Protein AF-A0A3E2B1Q3-F1 (afdb_monomer_lite)

Radius of gyration: 19.27 Å; chains: 1; bounding box: 70×24×43 Å

Structure (mmCIF, N/CA/C/O backbo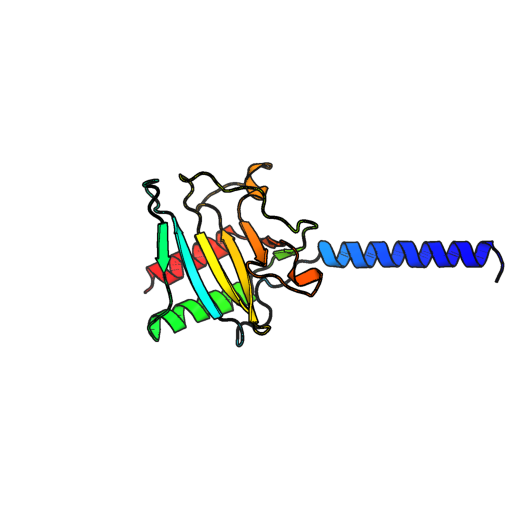ne):
data_AF-A0A3E2B1Q3-F1
#
_entry.id   AF-A0A3E2B1Q3-F1
#
loop_
_atom_site.group_PDB
_atom_site.id
_atom_site.type_symbol
_atom_site.label_atom_id
_atom_site.label_alt_id
_atom_site.label_comp_id
_atom_site.label_asym_id
_atom_site.label_entity_id
_atom_site.label_seq_id
_atom_site.pdbx_PDB_ins_code
_atom_site.Cartn_x
_atom_site.Cartn_y
_atom_site.Cartn_z
_atom_site.occupancy
_atom_site.B_iso_or_equiv
_atom_site.auth_seq_id
_atom_site.auth_comp_id
_atom_site.auth_asym_id
_atom_site.auth_atom_id
_atom_site.pdbx_PDB_model_num
ATOM 1 N N . MET A 1 1 ? 47.823 -3.257 -14.937 1.00 60.91 1 MET A N 1
ATOM 2 C CA . MET A 1 1 ? 46.513 -3.306 -15.621 1.00 60.91 1 MET A CA 1
ATOM 3 C C . MET A 1 1 ? 46.655 -2.684 -16.992 1.00 60.91 1 MET A C 1
ATOM 5 O O . MET A 1 1 ? 47.113 -1.550 -17.088 1.00 60.91 1 MET A O 1
ATOM 9 N N . THR A 1 2 ? 46.329 -3.426 -18.044 1.00 85.88 2 THR A N 1
ATOM 10 C CA . THR A 1 2 ? 46.270 -2.885 -19.406 1.00 85.88 2 THR A CA 1
ATOM 11 C C . THR A 1 2 ? 44.937 -2.164 -19.631 1.00 85.88 2 THR A C 1
ATOM 13 O O . THR A 1 2 ? 43.969 -2.399 -18.911 1.00 85.88 2 THR A O 1
ATOM 16 N N . LYS A 1 3 ? 44.847 -1.306 -20.658 1.00 80.00 3 LYS A N 1
ATOM 17 C CA . LYS A 1 3 ? 43.583 -0.634 -21.028 1.00 80.00 3 LYS A CA 1
ATOM 18 C C . LYS A 1 3 ? 42.439 -1.631 -21.283 1.00 80.00 3 LYS A C 1
ATOM 20 O O . LYS A 1 3 ? 41.288 -1.316 -21.000 1.00 80.00 3 LYS A O 1
ATOM 25 N N . LYS A 1 4 ? 42.764 -2.832 -21.776 1.00 84.06 4 LYS A N 1
ATOM 26 C CA . LYS A 1 4 ? 41.816 -3.931 -21.998 1.00 84.06 4 LYS A CA 1
ATOM 27 C C . LYS A 1 4 ? 41.297 -4.508 -20.677 1.00 84.06 4 LYS A C 1
ATOM 29 O O . LYS A 1 4 ? 40.102 -4.742 -20.563 1.00 84.06 4 LYS A O 1
ATOM 34 N N . ASP A 1 5 ? 42.162 -4.667 -19.675 1.00 85.44 5 ASP A N 1
ATOM 35 C CA . ASP A 1 5 ? 41.768 -5.173 -18.350 1.00 85.44 5 ASP A CA 1
ATOM 36 C C . ASP A 1 5 ? 40.860 -4.176 -17.621 1.00 85.44 5 ASP A C 1
ATOM 38 O O . ASP A 1 5 ? 39.851 -4.566 -17.038 1.00 85.44 5 ASP A O 1
ATOM 42 N N . THR A 1 6 ? 41.172 -2.878 -17.710 1.00 87.75 6 THR A N 1
ATOM 43 C CA . THR A 1 6 ? 40.337 -1.813 -17.136 1.00 87.75 6 THR A CA 1
ATOM 44 C C . THR A 1 6 ? 38.964 -1.744 -17.806 1.00 87.75 6 THR A C 1
ATOM 46 O O . THR A 1 6 ? 37.957 -1.602 -17.117 1.00 87.75 6 THR A O 1
ATOM 49 N N . LEU A 1 7 ? 38.906 -1.877 -19.137 1.00 91.94 7 LEU A N 1
ATOM 50 C CA . LEU A 1 7 ? 37.644 -1.889 -19.879 1.00 91.94 7 LEU A CA 1
ATOM 51 C C . LEU A 1 7 ? 36.790 -3.113 -19.518 1.00 91.94 7 LEU A C 1
ATOM 53 O O . LEU A 1 7 ? 35.603 -2.964 -19.246 1.00 91.94 7 LEU A O 1
ATOM 57 N N . SER A 1 8 ? 37.391 -4.304 -19.462 1.00 91.31 8 SER A N 1
ATOM 58 C CA . SER A 1 8 ? 36.695 -5.532 -19.060 1.00 91.31 8 SER A CA 1
ATOM 59 C C . SER A 1 8 ? 36.139 -5.435 -17.639 1.00 91.31 8 SER A C 1
ATOM 61 O O . SER A 1 8 ? 34.985 -5.792 -17.412 1.00 91.31 8 SER A O 1
ATOM 63 N N . LEU A 1 9 ? 36.919 -4.904 -16.689 1.00 93.81 9 LEU A N 1
ATOM 64 C CA . LEU A 1 9 ? 36.457 -4.695 -15.316 1.00 93.81 9 LEU A CA 1
ATOM 65 C C . LEU A 1 9 ? 35.272 -3.720 -15.264 1.00 93.81 9 LEU A C 1
ATOM 67 O O . LEU A 1 9 ? 34.284 -3.991 -14.588 1.00 93.81 9 LEU A O 1
ATOM 71 N N . LEU A 1 10 ? 35.344 -2.613 -16.010 1.00 94.88 10 LEU A N 1
ATOM 72 C CA . LEU A 1 10 ? 34.270 -1.621 -16.069 1.00 94.88 10 LEU A CA 1
ATOM 73 C C . LEU A 1 10 ? 32.978 -2.205 -16.659 1.00 94.88 10 LEU A C 1
ATOM 75 O O . LEU A 1 10 ? 31.895 -1.931 -16.146 1.00 94.88 10 LEU A O 1
ATOM 79 N N . ILE A 1 11 ? 33.085 -3.055 -17.684 1.00 95.44 11 ILE A N 1
ATOM 80 C CA . ILE A 1 11 ? 31.935 -3.762 -18.264 1.00 95.44 11 ILE A CA 1
ATOM 81 C C . ILE A 1 11 ? 31.308 -4.710 -17.238 1.00 95.44 11 ILE A C 1
ATOM 83 O O . ILE A 1 11 ? 30.092 -4.685 -17.060 1.00 95.44 11 ILE A O 1
ATOM 87 N N . ILE A 1 12 ? 32.114 -5.511 -16.534 1.00 96.19 12 ILE A N 1
ATOM 88 C CA . ILE A 1 12 ? 31.614 -6.447 -15.514 1.00 96.19 12 ILE A CA 1
ATOM 89 C C . ILE A 1 12 ? 30.893 -5.690 -14.396 1.00 96.19 12 ILE A C 1
ATOM 91 O O . ILE A 1 12 ? 29.786 -6.069 -14.015 1.00 96.19 12 ILE A O 1
ATOM 95 N N . LEU A 1 13 ? 31.481 -4.600 -13.897 1.00 96.25 13 LEU A N 1
ATOM 96 C CA . LEU A 1 13 ? 30.858 -3.766 -12.869 1.00 96.25 13 LEU A CA 1
ATOM 97 C C . LEU A 1 13 ? 29.533 -3.166 -13.353 1.00 96.25 13 LEU A C 1
ATOM 99 O O . LEU A 1 13 ? 28.542 -3.206 -12.625 1.00 96.25 13 LEU A O 1
ATOM 103 N N . CYS A 1 14 ? 29.492 -2.668 -14.591 1.00 95.75 14 CYS A N 1
ATOM 104 C CA . CYS A 1 14 ? 28.280 -2.112 -15.186 1.00 95.75 14 CYS A CA 1
ATOM 105 C C . CYS A 1 14 ? 27.169 -3.168 -15.304 1.00 95.75 14 CYS A C 1
ATOM 107 O O . CYS A 1 14 ? 26.053 -2.942 -14.840 1.00 95.75 14 CYS A O 1
ATOM 109 N N . LEU A 1 15 ? 27.484 -4.351 -15.840 1.00 96.50 15 LEU A N 1
ATOM 110 C CA . LEU A 1 15 ? 26.529 -5.456 -15.968 1.00 96.50 15 LEU A CA 1
ATOM 111 C C . LEU A 1 15 ? 26.032 -5.948 -14.607 1.00 96.50 15 LEU A C 1
ATOM 113 O O . LEU A 1 15 ? 24.844 -6.211 -14.444 1.00 96.50 15 LEU A O 1
ATOM 117 N N . THR A 1 16 ? 26.920 -6.029 -13.616 1.00 95.88 16 THR A N 1
ATOM 118 C CA . THR A 1 16 ? 26.555 -6.446 -12.256 1.00 95.88 16 THR A CA 1
ATOM 119 C C . THR A 1 16 ? 25.615 -5.429 -11.610 1.00 95.88 16 THR A C 1
ATOM 121 O O . THR A 1 16 ? 24.593 -5.809 -11.047 1.00 95.88 16 THR A O 1
ATOM 124 N N . SER A 1 17 ? 25.908 -4.133 -11.748 1.00 93.38 17 SER A N 1
ATOM 125 C CA . SER A 1 17 ? 25.037 -3.052 -11.272 1.00 93.38 17 SER A CA 1
ATOM 126 C C . SER A 1 17 ? 23.660 -3.085 -11.943 1.00 93.38 17 SER A C 1
ATOM 128 O O . SER A 1 17 ? 22.637 -2.954 -11.270 1.00 93.38 17 SER A O 1
ATOM 130 N N . LEU A 1 18 ? 23.619 -3.326 -13.258 1.00 94.75 18 LEU A N 1
ATOM 131 C CA . LEU A 1 18 ? 22.376 -3.450 -14.016 1.00 94.75 18 LEU A CA 1
ATOM 132 C C . LEU A 1 18 ? 21.542 -4.644 -13.533 1.00 94.75 18 LEU A C 1
ATOM 134 O O . LEU A 1 18 ? 20.344 -4.500 -13.314 1.00 94.75 18 LEU A O 1
ATOM 138 N N . LEU A 1 19 ? 22.173 -5.805 -13.330 1.00 95.31 19 LEU A N 1
ATOM 139 C CA . LEU A 1 19 ? 21.505 -7.014 -12.843 1.00 95.31 19 LEU A CA 1
ATOM 140 C C . LEU A 1 19 ? 20.954 -6.836 -11.428 1.00 95.31 19 LEU A C 1
ATOM 142 O O . LEU A 1 19 ? 19.810 -7.203 -11.176 1.00 95.31 19 LEU A O 1
ATOM 146 N N . LEU A 1 20 ? 21.735 -6.246 -10.521 1.00 93.25 20 LEU A N 1
ATOM 147 C CA . LEU A 1 20 ? 21.286 -5.964 -9.156 1.00 93.25 20 LEU A CA 1
ATOM 148 C C . LEU A 1 20 ? 20.132 -4.962 -9.144 1.00 93.25 20 LEU A C 1
ATOM 150 O O . LEU A 1 20 ? 19.159 -5.157 -8.422 1.00 93.25 20 LEU A O 1
ATOM 154 N N . SER A 1 21 ? 20.210 -3.931 -9.986 1.00 89.69 21 SER A N 1
ATOM 155 C CA . SER A 1 21 ? 19.134 -2.954 -10.149 1.00 89.69 21 SER A CA 1
ATOM 156 C C . SER A 1 21 ? 17.872 -3.624 -10.701 1.00 89.69 21 SER A C 1
ATOM 158 O O . SER A 1 21 ? 16.799 -3.469 -10.133 1.00 89.69 21 SER A O 1
ATOM 160 N N . ALA A 1 22 ? 17.982 -4.440 -11.753 1.00 90.25 22 ALA A N 1
ATOM 161 C CA . ALA A 1 22 ? 16.849 -5.184 -12.301 1.00 90.25 22 ALA A CA 1
ATOM 162 C C . ALA A 1 22 ? 16.224 -6.121 -11.256 1.00 90.25 22 ALA A C 1
ATOM 164 O O . ALA A 1 22 ? 15.010 -6.106 -11.075 1.00 90.25 22 ALA A O 1
ATOM 165 N N . ALA A 1 23 ? 17.039 -6.883 -10.521 1.00 91.19 23 ALA A N 1
ATOM 166 C CA . ALA A 1 23 ? 16.560 -7.747 -9.446 1.00 91.19 23 ALA A CA 1
ATOM 167 C C . ALA A 1 23 ? 15.820 -6.948 -8.364 1.00 91.19 23 ALA A C 1
ATOM 169 O O . ALA A 1 23 ? 14.765 -7.379 -7.906 1.00 91.19 23 ALA A O 1
ATOM 170 N N . TYR A 1 24 ? 16.329 -5.770 -8.002 1.00 88.56 24 TYR A N 1
ATOM 171 C CA . TYR A 1 24 ? 15.712 -4.900 -7.006 1.00 88.56 24 TYR A CA 1
ATOM 172 C C . TYR A 1 24 ? 14.301 -4.436 -7.401 1.00 88.56 24 TYR A C 1
ATOM 174 O O . TYR A 1 24 ? 13.395 -4.470 -6.574 1.00 88.56 24 TYR A O 1
ATOM 182 N N . PHE A 1 25 ? 14.098 -4.036 -8.660 1.00 89.62 25 PHE A N 1
ATOM 183 C CA . PHE A 1 25 ? 12.797 -3.546 -9.138 1.00 89.62 25 PHE A CA 1
ATOM 184 C C . PHE A 1 25 ? 11.820 -4.666 -9.527 1.00 89.62 25 PHE A C 1
ATOM 186 O O . PHE A 1 25 ? 10.609 -4.495 -9.411 1.00 89.62 25 PHE A O 1
ATOM 193 N N . LEU A 1 26 ? 12.322 -5.816 -9.986 1.00 89.56 26 LEU A N 1
ATOM 194 C CA . LEU A 1 26 ? 11.478 -6.910 -10.480 1.00 89.56 26 LEU A CA 1
ATOM 195 C C . LEU A 1 26 ? 11.047 -7.894 -9.388 1.00 89.56 26 LEU A C 1
ATOM 197 O O . LEU A 1 26 ? 10.024 -8.565 -9.549 1.00 89.56 26 LEU A O 1
ATOM 201 N N . THR A 1 27 ? 11.801 -8.000 -8.293 1.00 92.25 27 THR A N 1
ATOM 202 C CA . THR A 1 27 ? 11.477 -8.934 -7.208 1.00 92.25 27 THR A CA 1
ATOM 203 C C . THR A 1 27 ? 10.337 -8.368 -6.355 1.00 92.25 27 THR A C 1
ATOM 205 O O . THR A 1 27 ? 10.487 -7.275 -5.802 1.00 92.25 27 THR A O 1
ATOM 208 N N . PRO A 1 28 ? 9.200 -9.080 -6.225 1.00 93.75 28 PRO A N 1
ATOM 209 C CA . PRO A 1 28 ? 8.155 -8.693 -5.288 1.00 93.75 28 PRO A CA 1
ATOM 210 C C . PRO A 1 28 ? 8.676 -8.648 -3.850 1.00 93.75 28 PRO A C 1
ATOM 212 O O . PRO A 1 28 ? 9.502 -9.469 -3.450 1.00 93.75 28 PRO A O 1
ATOM 215 N N . HIS A 1 29 ? 8.163 -7.715 -3.063 1.00 93.00 29 HIS A N 1
ATOM 216 C CA . HIS A 1 29 ? 8.434 -7.610 -1.635 1.00 93.00 29 HIS A CA 1
ATOM 217 C C . HIS A 1 29 ? 7.142 -7.341 -0.870 1.00 93.00 29 HIS A C 1
ATOM 219 O O . HIS A 1 29 ? 6.149 -6.929 -1.461 1.00 93.00 29 HIS A O 1
ATOM 225 N N . ALA A 1 30 ? 7.154 -7.592 0.438 1.00 93.88 30 ALA A N 1
ATOM 226 C CA . ALA A 1 30 ? 5.988 -7.367 1.283 1.00 93.88 30 ALA A CA 1
ATOM 227 C C . ALA A 1 30 ? 5.575 -5.886 1.299 1.00 93.88 30 ALA A C 1
ATOM 229 O O . ALA A 1 30 ? 6.448 -5.020 1.422 1.00 93.88 30 ALA A O 1
ATOM 230 N N . VAL A 1 31 ? 4.265 -5.619 1.238 1.00 94.25 31 VAL A N 1
ATOM 231 C CA . VAL A 1 31 ? 3.696 -4.261 1.351 1.00 94.25 31 VAL A CA 1
ATOM 232 C C . VAL A 1 31 ? 4.011 -3.664 2.726 1.00 94.25 31 VAL A C 1
ATOM 234 O O . VAL A 1 31 ? 4.416 -2.506 2.837 1.00 94.25 31 VAL A O 1
ATOM 237 N N . VAL A 1 32 ? 3.892 -4.478 3.781 1.00 93.38 32 VAL A N 1
ATOM 238 C CA . VAL A 1 32 ? 4.280 -4.126 5.154 1.00 93.38 32 VAL A CA 1
ATOM 239 C C . VAL A 1 32 ? 5.381 -5.067 5.640 1.00 93.38 32 VAL A C 1
ATOM 241 O O . VAL A 1 32 ? 5.220 -6.280 5.649 1.00 93.38 32 VAL A O 1
ATOM 244 N N . ARG A 1 33 ? 6.521 -4.518 6.073 1.00 91.00 33 ARG A N 1
ATOM 245 C CA . ARG A 1 33 ? 7.671 -5.325 6.538 1.00 91.00 33 ARG A CA 1
ATOM 246 C C . ARG A 1 33 ? 7.692 -5.589 8.042 1.00 91.00 33 ARG A C 1
ATOM 248 O O . ARG A 1 33 ? 8.309 -6.557 8.468 1.00 91.00 33 ARG A O 1
ATOM 255 N N . SER A 1 34 ? 7.063 -4.712 8.817 1.00 91.94 34 SER A N 1
ATOM 256 C CA . SER A 1 34 ? 7.062 -4.739 10.284 1.00 91.94 34 SER A CA 1
ATOM 257 C C . SER A 1 34 ? 5.637 -4.494 10.781 1.00 91.94 34 SER A C 1
ATOM 259 O O . SER A 1 34 ? 5.341 -3.382 11.232 1.00 91.94 34 SER A O 1
ATOM 261 N N . PRO A 1 35 ? 4.721 -5.466 10.602 1.00 94.12 35 PRO A N 1
ATOM 262 C CA . PRO A 1 35 ? 3.311 -5.306 10.958 1.00 94.12 35 PRO A CA 1
ATOM 263 C C . PRO A 1 35 ? 3.104 -4.968 12.437 1.00 94.12 35 PRO A C 1
ATOM 265 O O . PRO A 1 35 ? 2.223 -4.191 12.769 1.00 94.12 35 PRO A O 1
ATOM 268 N N . GLU A 1 36 ? 3.961 -5.465 13.322 1.00 94.12 36 GLU A N 1
ATOM 269 C CA . GLU A 1 36 ? 3.932 -5.198 14.763 1.00 94.12 36 GLU A CA 1
ATOM 270 C C . GLU A 1 36 ? 4.296 -3.751 15.147 1.00 94.12 36 GLU A C 1
ATOM 272 O O . GLU A 1 36 ? 4.035 -3.317 16.266 1.00 94.12 36 GLU A O 1
ATOM 277 N N . HIS A 1 37 ? 4.891 -2.999 14.219 1.00 93.50 37 HIS A N 1
ATOM 278 C CA . HIS A 1 37 ? 5.283 -1.598 14.398 1.00 93.50 37 HIS A CA 1
ATOM 279 C C . HIS A 1 37 ? 4.605 -0.661 13.381 1.00 93.50 37 HIS A C 1
ATOM 281 O O . HIS A 1 37 ? 4.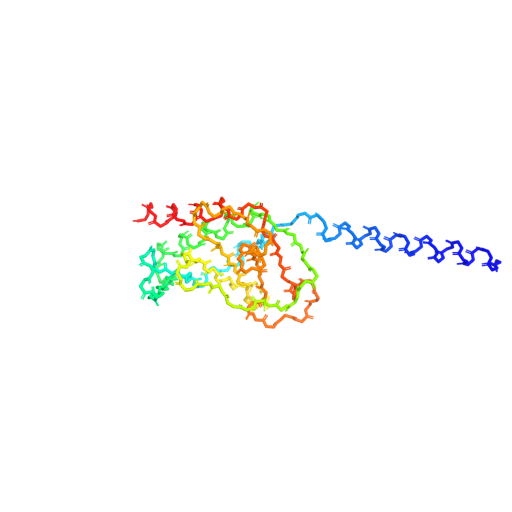955 0.516 13.293 1.00 93.50 37 HIS A O 1
ATOM 287 N N . THR A 1 38 ? 3.668 -1.182 12.586 1.00 95.06 38 THR A N 1
ATOM 288 C CA . THR A 1 38 ? 2.923 -0.429 11.573 1.00 95.06 38 THR A CA 1
ATOM 289 C C . THR A 1 38 ? 1.486 -0.277 12.043 1.00 95.06 38 THR A C 1
ATOM 291 O O . THR A 1 38 ? 0.885 -1.237 12.507 1.00 95.06 38 THR A O 1
ATOM 294 N N . GLN A 1 39 ? 0.913 0.915 11.906 1.00 96.06 39 GLN A N 1
ATOM 295 C CA . GLN A 1 39 ? -0.463 1.177 12.323 1.00 96.06 39 GLN A CA 1
ATOM 296 C C . GLN A 1 39 ? -1.303 1.631 11.134 1.00 96.06 39 GLN A C 1
ATOM 298 O O . GLN A 1 39 ? -0.943 2.583 10.445 1.00 96.06 39 GLN A O 1
ATOM 303 N N . LEU A 1 40 ? -2.460 1.007 10.921 1.00 97.00 40 LEU A N 1
ATOM 304 C CA . LEU A 1 40 ? -3.471 1.549 10.019 1.00 97.00 40 LEU A CA 1
ATOM 305 C C . LEU A 1 40 ? -4.178 2.722 10.712 1.00 97.00 40 LEU A C 1
ATOM 307 O O . LEU A 1 40 ? -4.815 2.550 11.746 1.00 97.00 40 LEU A O 1
ATOM 311 N N . SER A 1 41 ? -4.010 3.922 10.162 1.00 94.81 41 SER A N 1
ATOM 312 C CA . SER A 1 41 ? -4.454 5.181 10.774 1.00 94.81 41 SER A CA 1
ATOM 313 C C . SER A 1 41 ? -5.840 5.622 10.312 1.00 94.81 41 SER A C 1
ATOM 315 O O . SER A 1 41 ? -6.632 6.120 11.108 1.00 94.81 41 SER A O 1
ATOM 317 N N . VAL A 1 42 ? -6.138 5.447 9.027 1.00 95.62 42 VAL A N 1
ATOM 318 C CA . VAL A 1 42 ? -7.430 5.779 8.432 1.00 95.62 42 VAL A CA 1
ATOM 319 C C . VAL A 1 42 ? -7.616 4.975 7.155 1.00 95.62 42 VAL A C 1
ATOM 321 O O . VAL A 1 42 ? -6.651 4.686 6.441 1.00 95.62 42 VAL A O 1
ATOM 324 N N . ILE A 1 43 ? -8.866 4.636 6.866 1.00 94.62 43 ILE A N 1
ATOM 325 C CA . ILE A 1 43 ? -9.289 4.161 5.556 1.00 94.62 43 ILE A CA 1
ATOM 326 C C . ILE A 1 43 ? -10.274 5.177 4.990 1.00 94.62 43 ILE A C 1
ATOM 328 O O . ILE A 1 43 ? -11.308 5.448 5.600 1.00 94.62 43 ILE A O 1
ATOM 332 N N . HIS A 1 44 ? -9.951 5.740 3.832 1.00 91.25 44 HIS A N 1
ATOM 333 C CA . HIS A 1 44 ? -10.870 6.553 3.045 1.00 91.25 44 HIS A CA 1
ATOM 334 C C . HIS A 1 44 ? -11.552 5.657 2.019 1.00 91.25 44 HIS A C 1
ATOM 336 O O . HIS A 1 44 ? -10.878 4.928 1.296 1.00 91.25 44 HIS A O 1
ATOM 342 N N . MET A 1 45 ? -12.872 5.701 1.962 1.00 86.88 45 MET A N 1
ATOM 343 C CA . MET A 1 45 ? -13.675 4.883 1.064 1.00 86.88 45 MET A CA 1
ATOM 344 C C . MET A 1 45 ? -14.657 5.786 0.334 1.00 86.88 45 MET A C 1
ATOM 346 O O . MET A 1 45 ? -15.347 6.603 0.954 1.00 86.88 45 MET A O 1
ATOM 350 N N . ASP A 1 46 ? -14.708 5.658 -0.984 1.00 77.75 46 ASP A N 1
ATOM 351 C CA . ASP A 1 46 ? -15.696 6.364 -1.786 1.00 77.75 46 ASP A CA 1
ATOM 352 C C . ASP A 1 46 ? -17.058 5.663 -1.693 1.00 77.75 46 ASP A C 1
ATOM 354 O O . ASP A 1 46 ? -17.158 4.455 -1.479 1.00 77.75 46 ASP A O 1
ATOM 358 N N . SER A 1 47 ? -18.152 6.429 -1.767 1.00 62.78 47 SER A N 1
ATOM 359 C CA . SER A 1 47 ? -19.484 5.828 -1.691 1.00 62.78 47 SER A CA 1
ATOM 360 C C . SER A 1 47 ? -19.761 4.983 -2.942 1.00 62.78 47 SER A C 1
ATOM 362 O O . SER A 1 47 ? -19.664 5.512 -4.054 1.00 62.78 47 SER A O 1
ATOM 364 N N . PRO A 1 48 ? -20.237 3.732 -2.789 1.00 55.75 48 PRO A N 1
ATOM 365 C CA . PRO A 1 48 ? -20.497 2.824 -3.911 1.00 55.75 48 PRO A CA 1
ATOM 366 C C . PRO A 1 48 ? -21.597 3.307 -4.876 1.00 55.75 48 PRO A C 1
ATOM 368 O O . PRO A 1 48 ? -21.792 2.721 -5.936 1.00 55.75 48 PRO A O 1
ATOM 371 N N . ASN A 1 49 ? -22.309 4.393 -4.547 1.00 57.38 49 ASN A N 1
ATOM 372 C CA . ASN A 1 49 ? -23.395 4.946 -5.363 1.00 57.38 49 ASN A CA 1
ATOM 373 C C . ASN A 1 49 ? -22.986 6.162 -6.216 1.00 57.38 49 ASN A C 1
ATOM 375 O O . ASN A 1 49 ? -23.861 6.824 -6.774 1.00 57.38 49 ASN A O 1
ATOM 379 N N . GLY A 1 50 ? -21.695 6.510 -6.289 1.00 53.94 50 GLY A N 1
ATOM 380 C CA . GLY A 1 50 ? -21.225 7.646 -7.095 1.00 53.94 50 GLY A CA 1
ATOM 381 C C . GLY A 1 50 ? -21.761 9.004 -6.623 1.00 53.94 50 GLY A C 1
ATOM 382 O O . GLY A 1 50 ? -21.800 9.966 -7.387 1.00 53.94 50 GLY A O 1
ATOM 383 N N . SER A 1 51 ? -22.191 9.101 -5.360 1.00 56.62 51 SER A N 1
ATOM 384 C CA . SER A 1 51 ? -22.714 10.334 -4.754 1.00 56.62 51 SER A CA 1
ATOM 385 C C . SER A 1 51 ? -21.640 11.406 -4.535 1.00 56.62 51 SER A C 1
ATOM 387 O O . SER A 1 51 ? -21.973 12.523 -4.140 1.00 56.62 51 SER A O 1
ATOM 389 N N . GLY A 1 52 ? -20.359 11.072 -4.733 1.00 57.09 52 GLY A N 1
ATOM 390 C CA . GLY A 1 52 ? -19.221 11.943 -4.431 1.00 57.09 52 GLY A CA 1
ATOM 391 C C . GLY A 1 52 ? -18.995 12.171 -2.932 1.00 57.09 52 GLY A C 1
ATOM 392 O O . GLY A 1 52 ? -18.204 13.033 -2.557 1.00 57.09 52 GLY A O 1
ATOM 393 N N . THR A 1 53 ? -19.693 11.436 -2.060 1.00 60.31 53 THR A N 1
ATOM 394 C CA . THR A 1 53 ? -19.467 11.480 -0.612 1.00 60.31 53 THR A CA 1
ATOM 395 C C . THR A 1 53 ? -18.461 10.403 -0.234 1.00 60.31 53 THR A C 1
ATOM 397 O O . THR A 1 53 ? -18.799 9.220 -0.260 1.00 60.31 53 THR A O 1
ATOM 400 N N . SER A 1 54 ? -17.245 10.802 0.120 1.00 71.75 54 SER A N 1
ATOM 401 C CA . SER A 1 54 ? -16.272 9.908 0.741 1.00 71.75 54 SER A CA 1
ATOM 402 C C . SER A 1 54 ? -16.589 9.747 2.228 1.00 71.75 54 SER A C 1
ATOM 404 O O . SER A 1 54 ? -17.016 10.693 2.899 1.00 71.75 54 SER A O 1
ATOM 406 N N . TYR A 1 55 ? -16.403 8.541 2.753 1.00 82.88 55 TYR A N 1
ATOM 407 C CA . TYR A 1 55 ? -16.425 8.284 4.187 1.00 82.88 55 TYR A CA 1
ATOM 408 C C . TYR A 1 55 ? -15.039 7.857 4.654 1.00 82.88 55 TYR A C 1
ATOM 410 O O . TYR A 1 55 ? -14.223 7.351 3.887 1.00 82.88 55 TYR A O 1
ATOM 418 N N . SER A 1 56 ? -14.733 8.145 5.915 1.00 90.81 56 SER A N 1
ATOM 419 C CA . SER A 1 56 ? -13.452 7.793 6.518 1.00 90.81 56 SER A CA 1
ATOM 420 C C . SER A 1 56 ? -13.705 6.967 7.761 1.00 90.81 56 SER A C 1
ATOM 422 O O . SER A 1 56 ? -14.461 7.387 8.636 1.00 90.81 56 SER A O 1
ATOM 424 N N . TRP A 1 57 ? -13.067 5.807 7.831 1.00 93.69 57 TRP A N 1
ATOM 425 C CA . TRP A 1 57 ? -13.053 4.974 9.020 1.00 93.69 57 TRP A CA 1
ATOM 426 C C . TRP A 1 57 ? -11.712 5.141 9.734 1.00 93.69 57 TRP A C 1
ATOM 428 O O . TRP A 1 57 ? -10.652 5.023 9.117 1.00 93.69 57 TRP A O 1
ATOM 438 N N . VAL A 1 58 ? -11.769 5.458 11.026 1.00 95.12 58 VAL A N 1
ATOM 439 C CA . VAL A 1 58 ? -10.602 5.661 11.892 1.00 95.12 58 VAL A CA 1
ATOM 440 C C . VAL A 1 58 ? -10.730 4.690 13.063 1.00 95.12 58 VAL A C 1
ATOM 442 O O . VAL A 1 58 ? -11.767 4.720 13.732 1.00 95.12 58 VAL A O 1
ATOM 445 N N . PRO A 1 59 ? -9.710 3.864 13.351 1.00 93.25 59 PRO A N 1
ATOM 446 C CA . PRO A 1 59 ? -9.805 2.885 14.418 1.00 93.25 59 PRO A CA 1
ATOM 447 C C . PRO A 1 59 ? -9.664 3.539 15.792 1.00 93.25 59 PRO A C 1
ATOM 449 O O . PRO A 1 59 ? -8.558 3.766 16.288 1.00 93.25 59 PRO A O 1
ATOM 452 N N . THR A 1 60 ? -10.800 3.874 16.404 1.00 93.62 60 THR A N 1
ATOM 453 C CA . THR A 1 60 ? -10.845 4.607 17.682 1.00 93.62 60 THR A CA 1
ATOM 454 C C . THR A 1 60 ? -11.146 3.712 18.880 1.00 93.62 60 THR A C 1
ATOM 456 O O . THR A 1 60 ? -10.750 4.053 19.995 1.00 93.62 60 THR A O 1
ATOM 459 N N . THR A 1 61 ? -11.803 2.572 18.663 1.00 94.75 61 THR A N 1
ATOM 460 C CA . THR A 1 61 ? -12.113 1.585 19.707 1.00 94.75 61 THR A CA 1
ATOM 461 C C . THR A 1 61 ? -11.113 0.424 19.710 1.00 94.75 61 THR A C 1
ATOM 463 O O . THR A 1 61 ? -10.363 0.237 18.754 1.00 94.75 61 THR A O 1
ATOM 466 N N . GLU A 1 62 ? -11.086 -0.377 20.781 1.00 94.00 62 GLU A N 1
ATOM 467 C CA . GLU A 1 62 ? -10.242 -1.586 20.849 1.00 94.00 62 GLU A CA 1
ATOM 468 C C . GLU A 1 62 ? -10.617 -2.619 19.774 1.00 94.00 62 GLU A C 1
ATOM 470 O O . GLU A 1 62 ? -9.745 -3.270 19.200 1.00 94.00 62 GLU A O 1
ATOM 475 N N . GLU A 1 63 ? -11.909 -2.740 19.466 1.00 93.12 63 GLU A N 1
ATOM 476 C CA . GLU A 1 63 ? -12.410 -3.615 18.405 1.00 93.12 63 GLU A CA 1
ATOM 477 C C . GLU A 1 63 ? -11.949 -3.131 17.028 1.00 93.12 63 GLU A C 1
ATOM 479 O O . GLU A 1 63 ? -11.389 -3.911 16.254 1.00 93.12 63 GLU A O 1
ATOM 484 N N . ASP A 1 64 ? -12.062 -1.826 16.763 1.00 94.44 64 ASP A N 1
ATOM 485 C CA . ASP A 1 64 ? -11.545 -1.245 15.527 1.00 94.44 64 ASP A CA 1
ATOM 486 C C . ASP A 1 64 ? -10.031 -1.447 15.393 1.00 94.44 64 ASP A C 1
ATOM 488 O O . ASP A 1 64 ? -9.523 -1.738 14.312 1.00 94.44 64 ASP A O 1
ATOM 492 N N . GLN A 1 65 ? -9.288 -1.296 16.493 1.00 94.94 65 GLN A N 1
ATOM 493 C CA . GLN A 1 65 ? -7.844 -1.514 16.509 1.00 94.94 65 GLN A CA 1
ATOM 494 C C . GLN A 1 65 ? -7.491 -2.972 16.202 1.00 94.94 65 GLN A C 1
ATOM 496 O O . GLN A 1 65 ? -6.515 -3.219 15.495 1.00 94.94 65 GLN A O 1
ATOM 501 N N . ALA A 1 66 ? -8.293 -3.937 16.660 1.00 94.50 66 ALA A N 1
ATOM 502 C CA . ALA A 1 66 ? -8.111 -5.342 16.310 1.00 94.50 66 ALA A CA 1
ATOM 503 C C . ALA A 1 66 ? -8.368 -5.604 14.814 1.00 94.50 66 ALA A C 1
ATOM 505 O O . ALA A 1 66 ? -7.625 -6.363 14.190 1.00 94.50 66 ALA A O 1
ATOM 506 N N . ILE A 1 67 ? -9.377 -4.959 14.216 1.00 95.56 67 ILE A N 1
ATOM 507 C CA . ILE A 1 67 ? -9.638 -5.024 12.766 1.00 95.56 67 ILE A CA 1
ATOM 508 C C . ILE A 1 67 ? -8.476 -4.398 11.988 1.00 95.56 67 ILE A C 1
ATOM 510 O O . ILE A 1 67 ? -7.923 -5.020 11.079 1.00 95.56 67 ILE A O 1
ATOM 514 N N . ALA A 1 68 ? -8.050 -3.199 12.388 1.00 96.25 68 ALA A N 1
ATOM 515 C CA . ALA A 1 68 ? -6.913 -2.499 11.803 1.00 96.25 68 ALA A CA 1
ATOM 516 C C . ALA A 1 68 ? -5.637 -3.355 11.845 1.00 96.25 68 ALA A C 1
ATOM 518 O O . ALA A 1 68 ? -4.932 -3.459 10.841 1.00 96.25 68 ALA A O 1
ATOM 519 N N . GLN A 1 69 ? -5.376 -4.019 12.973 1.00 96.19 69 GLN A N 1
ATOM 520 C CA . GLN A 1 69 ? -4.229 -4.905 13.133 1.00 96.19 69 GLN A CA 1
ATOM 521 C C . GLN A 1 69 ? -4.307 -6.127 12.208 1.00 96.19 69 GLN A C 1
ATOM 523 O O . GLN A 1 69 ? -3.318 -6.445 11.554 1.00 96.19 69 GLN A O 1
ATOM 528 N N . LYS A 1 70 ? -5.478 -6.766 12.068 1.00 96.44 70 LYS A N 1
ATOM 529 C CA . LYS A 1 70 ? -5.672 -7.874 11.112 1.00 96.44 70 LYS A CA 1
ATOM 530 C C . LYS A 1 70 ? -5.385 -7.449 9.670 1.00 96.44 70 LYS A C 1
ATOM 532 O O . LYS A 1 70 ? -4.764 -8.204 8.925 1.00 96.44 70 LYS A O 1
ATOM 537 N N . ILE A 1 71 ? -5.806 -6.244 9.278 1.00 97.38 71 ILE A N 1
ATOM 538 C CA . ILE A 1 71 ? -5.513 -5.686 7.949 1.00 97.38 71 ILE A CA 1
ATOM 539 C C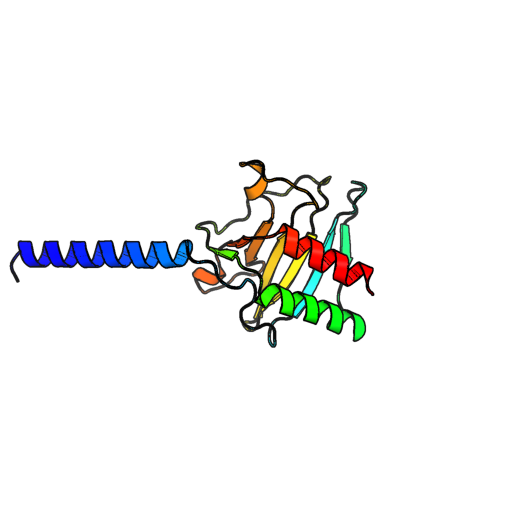 . ILE A 1 71 ? -4.004 -5.491 7.773 1.00 97.38 71 ILE A C 1
ATOM 541 O O . ILE A 1 71 ? -3.444 -5.922 6.768 1.00 97.38 71 ILE A O 1
ATOM 545 N N . VAL A 1 72 ? -3.323 -4.891 8.753 1.00 97.31 72 VAL A N 1
ATOM 546 C CA . VAL A 1 72 ? -1.862 -4.701 8.713 1.00 97.31 72 VAL A CA 1
ATOM 547 C C . VAL A 1 72 ? -1.120 -6.041 8.638 1.00 97.31 72 VAL A C 1
ATOM 549 O O . VAL A 1 72 ? -0.176 -6.182 7.859 1.00 97.31 72 VAL A O 1
ATOM 552 N N . GLU A 1 73 ? -1.558 -7.041 9.401 1.00 96.81 73 GLU A N 1
ATOM 553 C CA . GLU A 1 73 ? -1.004 -8.396 9.369 1.00 96.81 73 GLU A CA 1
ATOM 554 C C . GLU A 1 73 ? -1.191 -9.047 8.000 1.00 96.81 73 GLU A C 1
ATOM 556 O O . GLU A 1 73 ? -0.229 -9.577 7.441 1.00 96.81 73 GLU A O 1
ATOM 561 N N . TYR A 1 74 ? -2.380 -8.945 7.407 1.00 97.50 74 TYR A N 1
ATOM 562 C CA . TYR A 1 74 ? -2.620 -9.440 6.054 1.00 97.50 74 TYR A CA 1
ATOM 563 C C . TYR A 1 74 ? -1.710 -8.750 5.028 1.00 97.50 74 TYR A C 1
ATOM 565 O O . TYR A 1 74 ? -1.056 -9.420 4.223 1.00 97.50 74 TYR A O 1
ATOM 573 N N . LEU A 1 75 ? -1.570 -7.423 5.111 1.00 97.19 75 LEU A N 1
ATOM 574 C CA . LEU A 1 75 ? -0.683 -6.643 4.242 1.00 97.19 75 LEU A CA 1
ATOM 575 C C . LEU A 1 75 ? 0.799 -7.034 4.373 1.00 97.19 75 LEU A C 1
ATOM 577 O O . LEU A 1 75 ? 1.574 -6.796 3.448 1.00 97.19 75 LEU A O 1
ATOM 581 N N . SER A 1 76 ? 1.212 -7.666 5.475 1.00 96.12 76 SER A N 1
ATOM 582 C CA . SER A 1 76 ? 2.574 -8.203 5.595 1.00 96.12 76 SER A CA 1
ATOM 583 C C . SER A 1 76 ? 2.830 -9.434 4.719 1.00 96.12 76 SER A C 1
ATOM 585 O O . SER A 1 76 ? 3.972 -9.716 4.355 1.00 96.12 76 SER A O 1
ATOM 587 N N . SER A 1 77 ? 1.765 -10.144 4.337 1.00 95.56 77 SER A N 1
ATOM 588 C CA . SER A 1 77 ? 1.815 -11.263 3.392 1.00 95.56 77 SER A CA 1
ATOM 589 C C . SER A 1 77 ? 1.571 -10.834 1.941 1.00 95.56 77 SER A C 1
ATOM 591 O O . SER A 1 77 ? 2.039 -11.498 1.015 1.00 95.56 77 SER A O 1
ATOM 593 N N . ALA A 1 78 ? 0.893 -9.699 1.740 1.00 96.56 78 ALA A N 1
ATOM 594 C CA . ALA A 1 78 ? 0.665 -9.111 0.427 1.00 96.56 78 ALA A CA 1
ATOM 595 C C . ALA A 1 78 ? 1.970 -8.595 -0.198 1.00 96.56 78 ALA A C 1
ATOM 597 O O . ALA A 1 78 ? 2.890 -8.164 0.502 1.00 96.56 78 ALA A O 1
ATOM 598 N N . GLN A 1 79 ? 2.043 -8.603 -1.531 1.00 96.62 79 GLN A N 1
ATOM 599 C CA . GLN A 1 79 ? 3.253 -8.237 -2.267 1.00 96.62 79 GLN A CA 1
ATOM 600 C C . GLN A 1 79 ? 3.062 -7.036 -3.192 1.00 96.62 79 GLN A C 1
ATOM 602 O O . GLN A 1 79 ? 2.012 -6.848 -3.808 1.00 96.62 79 GLN A O 1
ATOM 607 N N . GLU A 1 80 ? 4.141 -6.280 -3.358 1.00 94.94 80 GLU A N 1
ATOM 608 C CA . GLU A 1 80 ? 4.266 -5.166 -4.289 1.00 94.94 80 GLU A CA 1
ATOM 609 C C . GLU A 1 80 ? 5.633 -5.162 -4.984 1.00 94.94 80 GLU A C 1
ATOM 611 O O . GLU A 1 80 ? 6.582 -5.831 -4.566 1.00 94.94 80 GLU A O 1
ATOM 616 N N . ARG A 1 81 ? 5.743 -4.405 -6.077 1.00 93.62 81 ARG A N 1
ATOM 617 C CA . ARG A 1 81 ? 7.001 -4.178 -6.800 1.00 93.62 81 ARG A CA 1
ATOM 618 C C . ARG A 1 81 ? 7.293 -2.697 -6.903 1.00 93.62 81 ARG A C 1
ATOM 620 O O . ARG A 1 81 ? 6.399 -1.907 -7.193 1.00 93.62 81 ARG A O 1
ATOM 627 N N . TYR A 1 82 ? 8.560 -2.337 -6.732 1.00 90.94 82 TYR A N 1
ATOM 628 C CA . TYR A 1 82 ? 8.996 -0.963 -6.931 1.00 90.94 82 TYR A CA 1
ATOM 629 C C . TYR A 1 82 ? 8.755 -0.520 -8.371 1.00 90.94 82 TYR A C 1
ATOM 631 O O . TYR A 1 82 ? 9.042 -1.246 -9.323 1.00 90.94 82 TYR A O 1
ATOM 639 N N . THR A 1 83 ? 8.305 0.718 -8.526 1.00 87.88 83 THR A N 1
ATOM 640 C CA . THR A 1 83 ? 8.310 1.414 -9.810 1.00 87.88 83 THR A CA 1
ATOM 641 C C . THR A 1 83 ? 9.405 2.479 -9.812 1.00 87.88 83 THR A C 1
ATOM 643 O O . THR A 1 83 ? 9.949 2.853 -8.773 1.00 87.88 83 THR A O 1
ATOM 646 N N . PHE A 1 84 ? 9.715 3.020 -10.988 1.00 84.00 84 PHE A N 1
ATOM 647 C CA . PHE A 1 84 ? 10.563 4.211 -11.101 1.00 84.00 84 PHE A CA 1
ATOM 648 C C . PHE A 1 84 ? 9.793 5.519 -10.835 1.00 84.00 84 PHE A C 1
ATOM 650 O O . PHE A 1 84 ? 10.364 6.605 -10.956 1.00 84.00 84 PHE A O 1
ATOM 657 N N . GLN A 1 85 ? 8.501 5.441 -10.499 1.00 82.38 85 GLN A N 1
ATOM 658 C CA . GLN A 1 85 ? 7.650 6.605 -10.296 1.00 82.38 85 GLN A CA 1
ATOM 659 C C . GLN A 1 85 ? 7.797 7.156 -8.874 1.00 82.38 85 GLN A C 1
ATOM 661 O O . GLN A 1 85 ? 7.904 6.424 -7.889 1.00 82.38 85 GLN A O 1
ATOM 666 N N . ARG A 1 86 ? 7.786 8.488 -8.780 1.00 78.12 86 ARG A N 1
ATOM 667 C CA . ARG A 1 86 ? 7.895 9.251 -7.522 1.00 78.12 86 ARG A CA 1
ATOM 668 C C . ARG A 1 86 ? 6.763 10.253 -7.329 1.00 78.12 86 ARG A C 1
ATOM 670 O O . ARG A 1 86 ? 6.719 10.953 -6.323 1.00 78.12 86 ARG A O 1
ATOM 677 N N . THR A 1 87 ? 5.893 10.372 -8.320 1.00 75.44 87 THR A N 1
ATOM 678 C CA . THR A 1 87 ? 4.815 11.352 -8.353 1.00 75.44 87 THR A CA 1
ATOM 679 C C . THR A 1 87 ? 3.554 10.617 -8.745 1.00 75.44 87 THR A C 1
ATOM 681 O O . THR A 1 87 ? 3.563 9.868 -9.720 1.00 75.44 87 THR A O 1
ATOM 684 N N . LEU A 1 88 ? 2.498 10.819 -7.963 1.00 73.75 88 LEU A N 1
ATOM 685 C CA . LEU A 1 88 ? 1.176 10.309 -8.290 1.00 73.75 88 LEU A CA 1
ATOM 686 C C . LEU A 1 88 ? 0.680 11.001 -9.559 1.00 73.75 88 LEU A C 1
ATOM 688 O O . LEU A 1 88 ? 0.757 12.228 -9.677 1.00 73.75 88 LEU A O 1
ATOM 692 N N . TYR A 1 89 ? 0.192 10.219 -10.513 1.00 62.84 89 TYR A N 1
ATOM 693 C CA . TYR A 1 89 ? -0.436 10.761 -11.706 1.00 62.84 89 TYR A CA 1
ATOM 694 C C . TYR A 1 89 ? -1.885 11.118 -11.379 1.00 62.84 89 TYR A C 1
ATOM 696 O O . TYR A 1 89 ? -2.705 10.230 -11.218 1.00 62.84 89 TYR A O 1
ATOM 704 N N . GLY A 1 90 ? -2.196 12.417 -11.307 1.00 65.50 90 GLY A N 1
ATOM 705 C CA . GLY A 1 90 ? -3.570 12.931 -11.247 1.00 65.50 90 GLY A CA 1
ATOM 706 C C . GLY A 1 90 ? -4.457 12.338 -10.141 1.00 65.50 90 GLY A C 1
ATOM 707 O O . GLY A 1 90 ? -3.976 11.781 -9.162 1.00 65.50 90 GLY A O 1
ATOM 708 N N . GLY A 1 91 ? -5.768 12.518 -10.292 1.00 69.50 91 GLY A N 1
ATOM 709 C CA . GLY A 1 91 ? -6.784 11.831 -9.495 1.00 69.50 91 GLY A CA 1
ATOM 710 C C . GLY A 1 91 ? -7.523 10.805 -10.351 1.00 69.50 91 GLY A C 1
ATOM 711 O O . GLY A 1 91 ? -7.500 10.885 -11.581 1.00 69.50 91 GLY A O 1
ATOM 712 N N . TYR A 1 92 ? -8.184 9.855 -9.704 1.00 75.44 92 TYR A N 1
ATOM 713 C CA . TYR A 1 92 ? -9.108 8.924 -10.347 1.00 75.44 92 TYR A CA 1
ATOM 714 C C . TYR A 1 92 ? -10.509 9.555 -10.496 1.00 75.44 92 TYR A C 1
ATOM 716 O O . TYR A 1 92 ? -10.818 10.541 -9.818 1.00 75.44 92 TYR A O 1
ATOM 724 N N . PRO A 1 93 ? -11.357 9.045 -11.412 1.00 75.56 93 PRO A N 1
ATOM 725 C CA . PRO A 1 93 ? -12.735 9.510 -11.558 1.00 75.56 93 PRO A CA 1
ATOM 726 C C . PRO A 1 93 ? -13.523 9.410 -10.244 1.00 75.56 93 PRO A C 1
ATOM 728 O O . PRO A 1 93 ? -13.403 8.426 -9.523 1.00 75.56 93 PRO A O 1
ATOM 731 N N . ALA A 1 94 ? -14.344 10.420 -9.942 1.00 72.69 94 ALA A N 1
ATOM 732 C CA . ALA A 1 94 ? -15.099 10.495 -8.683 1.00 72.69 94 ALA A CA 1
ATOM 733 C C . ALA A 1 94 ? -16.211 9.436 -8.553 1.00 72.69 94 ALA A C 1
ATOM 735 O O . ALA A 1 94 ? -16.762 9.244 -7.474 1.00 72.69 94 ALA A O 1
ATOM 736 N N . ASP A 1 95 ? -16.578 8.788 -9.658 1.00 75.06 95 ASP A N 1
ATOM 737 C CA . ASP A 1 95 ? -17.525 7.675 -9.707 1.00 75.06 95 ASP A CA 1
ATOM 738 C C . ASP A 1 95 ? -16.868 6.317 -9.421 1.00 75.06 95 ASP A C 1
ATOM 740 O O . ASP A 1 95 ? -17.571 5.311 -9.334 1.00 75.06 95 ASP A O 1
ATOM 744 N N . TRP A 1 96 ? -15.539 6.256 -9.284 1.00 81.69 96 TRP A N 1
ATOM 745 C CA . TRP A 1 96 ? -14.869 5.023 -8.888 1.00 81.69 96 TRP A CA 1
ATOM 746 C C . TRP A 1 96 ? -14.966 4.817 -7.382 1.00 81.69 96 TRP A C 1
ATOM 748 O O . TRP A 1 96 ? -14.579 5.676 -6.602 1.00 81.69 96 TRP A O 1
ATOM 758 N N . ASP A 1 97 ? -15.411 3.625 -6.991 1.00 84.81 97 ASP A N 1
ATOM 759 C CA . ASP A 1 97 ? -15.369 3.129 -5.615 1.00 84.81 97 ASP A CA 1
ATOM 760 C C . ASP A 1 97 ? -13.921 2.782 -5.212 1.00 84.81 97 ASP A C 1
ATOM 762 O O . ASP A 1 97 ? -13.520 1.616 -5.140 1.00 84.81 97 ASP A O 1
ATOM 766 N N . VAL A 1 98 ? -13.090 3.811 -5.040 1.00 88.00 98 VAL A N 1
ATOM 767 C CA . VAL A 1 98 ? -11.697 3.669 -4.613 1.00 88.00 98 VAL A CA 1
ATOM 768 C C . VAL A 1 98 ? -11.620 3.617 -3.093 1.00 88.00 98 VAL A C 1
ATOM 770 O O . VAL A 1 98 ? -12.320 4.326 -2.370 1.00 88.00 98 VAL A O 1
ATOM 773 N N . MET A 1 99 ? -10.714 2.776 -2.605 1.00 91.38 99 MET A N 1
ATOM 774 C CA . MET A 1 99 ? -10.367 2.687 -1.194 1.00 91.38 99 MET A CA 1
ATOM 775 C C . MET A 1 99 ? -8.909 3.090 -1.009 1.00 91.38 99 MET A C 1
ATOM 777 O O . MET A 1 99 ? -8.025 2.593 -1.704 1.00 91.38 99 MET A O 1
ATOM 781 N N . THR A 1 100 ? -8.647 3.977 -0.054 1.00 93.44 100 THR A N 1
ATOM 782 C CA . THR A 1 100 ? -7.294 4.386 0.318 1.00 93.44 100 THR A CA 1
ATOM 783 C C . THR A 1 100 ? -7.008 4.044 1.771 1.00 93.44 100 THR A C 1
ATOM 785 O O . THR A 1 100 ? -7.657 4.570 2.671 1.00 93.44 100 THR A O 1
ATOM 788 N N . LEU A 1 101 ? -6.000 3.208 2.007 1.00 96.12 101 LEU A N 1
ATOM 789 C CA . LEU A 1 101 ? -5.500 2.869 3.340 1.00 96.12 101 LEU A CA 1
ATOM 790 C C . LEU A 1 101 ? -4.295 3.753 3.670 1.00 96.12 101 LEU A C 1
ATOM 792 O O . LEU A 1 101 ? -3.363 3.831 2.871 1.00 96.12 101 LEU A O 1
ATOM 796 N N . MET A 1 102 ? -4.275 4.374 4.848 1.00 96.81 102 MET A N 1
ATOM 797 C CA . MET A 1 102 ? -3.132 5.159 5.322 1.00 96.81 102 MET A CA 1
ATOM 798 C C . MET A 1 102 ? -2.431 4.449 6.473 1.00 96.81 102 MET A C 1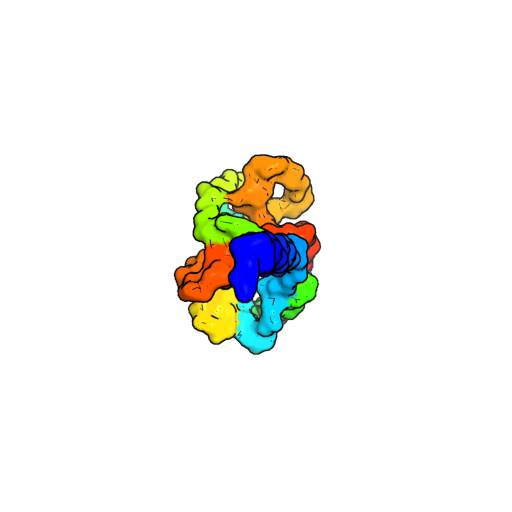
ATOM 800 O O . MET A 1 102 ? -2.982 4.303 7.566 1.00 96.81 102 MET A O 1
ATOM 804 N N . LEU A 1 103 ? -1.188 4.050 6.240 1.00 96.25 103 LEU A N 1
ATOM 805 C CA . LEU A 1 103 ? -0.341 3.344 7.190 1.00 96.25 103 LEU A CA 1
ATOM 806 C C . LEU A 1 103 ? 0.682 4.297 7.803 1.00 96.25 103 LEU A C 1
ATOM 808 O O . LEU A 1 103 ? 1.456 4.928 7.085 1.00 96.25 103 LEU A O 1
ATOM 812 N N . SER A 1 104 ? 0.727 4.357 9.126 1.00 94.56 104 SER A N 1
ATOM 813 C CA . SER A 1 104 ? 1.818 4.961 9.884 1.00 94.56 104 SER A CA 1
ATOM 814 C C . SER A 1 104 ? 2.927 3.929 10.055 1.00 94.56 104 SER A C 1
ATOM 816 O O . SER A 1 104 ? 2.720 2.871 10.649 1.00 94.56 104 SER A O 1
ATOM 818 N N . MET A 1 105 ? 4.098 4.236 9.510 1.00 91.06 105 MET A N 1
ATOM 819 C CA . MET A 1 105 ? 5.262 3.359 9.487 1.00 91.06 105 MET A CA 1
ATOM 820 C C . MET A 1 105 ? 6.135 3.560 10.743 1.00 91.06 105 MET A C 1
ATOM 822 O O . MET A 1 105 ? 6.095 4.632 11.356 1.00 91.06 105 MET A O 1
ATOM 826 N N . PRO A 1 106 ? 6.995 2.586 11.103 1.00 88.25 106 PRO A N 1
ATOM 827 C CA . PRO A 1 106 ? 7.840 2.662 12.304 1.00 88.25 106 PRO A CA 1
ATOM 828 C C . PRO A 1 106 ? 8.838 3.831 12.300 1.00 88.25 106 PRO A C 1
ATOM 830 O O . PRO A 1 106 ? 9.277 4.294 13.349 1.00 88.25 106 PRO A O 1
ATOM 833 N N . ASP A 1 107 ? 9.219 4.302 11.112 1.00 86.19 107 ASP A N 1
ATOM 834 C CA . ASP A 1 107 ? 10.126 5.436 10.908 1.00 86.19 107 ASP A CA 1
ATOM 835 C C . ASP A 1 107 ? 9.423 6.805 10.997 1.00 86.19 107 ASP A C 1
ATOM 837 O O . ASP A 1 107 ? 10.050 7.842 10.769 1.00 86.19 107 ASP A O 1
ATOM 841 N N . GLY A 1 108 ? 8.131 6.815 11.340 1.00 86.25 108 GLY A N 1
ATOM 842 C CA . GLY A 1 108 ? 7.299 8.011 11.447 1.00 86.25 108 GLY A CA 1
ATOM 843 C C . GLY A 1 108 ? 6.757 8.519 10.111 1.00 86.25 108 GLY A C 1
ATOM 844 O O . GLY A 1 108 ? 6.061 9.534 10.094 1.00 86.25 108 GLY A O 1
ATOM 845 N N . SER A 1 109 ? 7.059 7.849 8.994 1.00 89.31 109 SER A N 1
ATOM 846 C CA . SER A 1 109 ? 6.473 8.180 7.696 1.00 89.31 109 SER A CA 1
ATOM 847 C C . SER A 1 109 ? 5.065 7.605 7.533 1.00 89.31 109 SER A C 1
ATOM 849 O O . SER A 1 109 ? 4.661 6.678 8.232 1.00 89.31 109 SER A O 1
ATOM 851 N N . THR A 1 110 ? 4.307 8.150 6.585 1.00 92.00 110 THR A N 1
ATOM 852 C CA . THR A 1 110 ? 2.995 7.636 6.193 1.00 92.00 110 THR A CA 1
ATOM 853 C C . THR A 1 110 ? 3.071 7.030 4.799 1.00 92.00 110 THR A C 1
ATOM 855 O O . THR A 1 110 ? 3.525 7.682 3.852 1.00 92.00 110 THR A O 1
ATOM 858 N N . ARG A 1 111 ? 2.582 5.800 4.652 1.00 92.62 111 ARG A N 1
ATOM 859 C CA . ARG A 1 111 ? 2.424 5.108 3.370 1.00 92.62 111 ARG A CA 1
ATOM 860 C C . ARG A 1 111 ? 0.941 4.994 3.039 1.00 92.62 111 ARG A C 1
ATOM 862 O O . ARG A 1 111 ? 0.171 4.491 3.846 1.00 92.62 111 ARG A O 1
ATOM 869 N N . GLY A 1 112 ? 0.549 5.468 1.864 1.00 94.06 112 GLY A N 1
ATOM 870 C CA . GLY A 1 112 ? -0.799 5.274 1.342 1.00 94.06 112 GLY A CA 1
ATOM 871 C C . GLY A 1 112 ? -0.858 4.033 0.456 1.00 94.06 112 GLY A C 1
ATOM 872 O O . GLY A 1 112 ? 0.109 3.734 -0.243 1.00 94.06 112 GLY A O 1
ATOM 873 N N . ILE A 1 113 ? -1.982 3.325 0.463 1.00 94.94 113 ILE A N 1
ATOM 874 C CA . ILE A 1 113 ? -2.301 2.241 -0.474 1.00 94.94 113 ILE A CA 1
ATOM 875 C C . ILE A 1 113 ? -3.623 2.597 -1.135 1.00 94.94 113 ILE A C 1
ATOM 877 O O . ILE A 1 113 ? -4.612 2.770 -0.433 1.00 94.94 113 ILE A O 1
ATOM 881 N N . VAL A 1 114 ? -3.642 2.700 -2.460 1.00 92.88 114 VAL A N 1
ATOM 882 C CA . VAL A 1 114 ? -4.846 2.966 -3.252 1.00 92.88 114 VAL A CA 1
ATOM 883 C C . VAL A 1 114 ? -5.290 1.669 -3.906 1.00 92.88 114 VAL A C 1
ATOM 885 O O . VAL A 1 114 ? -4.532 1.064 -4.661 1.00 92.88 114 VAL A O 1
ATOM 888 N N . LEU A 1 115 ? -6.526 1.263 -3.645 1.00 92.25 115 LEU A N 1
ATOM 889 C CA . LEU A 1 115 ? -7.171 0.083 -4.207 1.00 92.25 115 LEU A CA 1
ATOM 890 C C . LEU A 1 115 ? -8.318 0.525 -5.106 1.00 92.25 115 LEU A C 1
ATOM 892 O O . LEU A 1 115 ? -9.190 1.287 -4.686 1.00 92.25 115 LEU A O 1
ATOM 896 N N . GLY A 1 116 ? -8.314 0.043 -6.344 1.00 89.12 116 GLY A N 1
ATOM 897 C CA . GLY A 1 116 ? -9.386 0.306 -7.291 1.00 89.12 116 GLY A CA 1
ATOM 898 C C . GLY A 1 116 ? -10.714 -0.355 -6.892 1.00 89.12 116 GLY A C 1
ATOM 899 O O . GLY A 1 116 ? -10.782 -1.091 -5.900 1.00 89.12 116 GLY A O 1
ATOM 900 N N . PRO A 1 117 ? -11.774 -0.113 -7.682 1.00 85.69 117 PRO A N 1
ATOM 901 C CA . PRO A 1 117 ? -13.077 -0.735 -7.468 1.00 85.69 117 PRO A CA 1
ATOM 902 C C . PRO A 1 117 ? -13.021 -2.267 -7.489 1.00 85.69 117 PRO A C 1
ATOM 904 O O . PRO A 1 117 ? -12.204 -2.871 -8.190 1.00 85.69 117 PRO A O 1
ATOM 907 N N . ALA A 1 118 ? -13.937 -2.919 -6.774 1.00 81.81 118 ALA A N 1
ATOM 908 C CA . ALA A 1 118 ? -14.073 -4.371 -6.833 1.00 81.81 118 ALA A CA 1
ATOM 909 C C . ALA A 1 118 ? -14.402 -4.839 -8.265 1.00 81.81 118 ALA A C 1
ATOM 911 O O . ALA A 1 118 ? -15.207 -4.232 -8.973 1.00 81.81 118 ALA A O 1
ATOM 912 N N . GLY A 1 119 ? -13.760 -5.921 -8.715 1.00 74.25 119 GLY A N 1
ATOM 913 C CA . GLY A 1 119 ? -13.928 -6.434 -10.082 1.00 74.25 119 GLY A CA 1
ATOM 914 C C . GLY A 1 119 ? -13.343 -5.531 -11.175 1.00 74.25 119 GLY A C 1
ATOM 915 O O . GLY A 1 119 ? -13.565 -5.789 -12.360 1.00 74.25 119 GLY A O 1
ATOM 916 N N . PHE A 1 120 ? -12.591 -4.489 -10.803 1.00 72.25 120 PHE A N 1
ATOM 917 C CA . PHE A 1 120 ? -11.891 -3.635 -11.748 1.00 72.25 120 PHE A CA 1
ATOM 918 C C . PHE A 1 120 ? -10.819 -4.437 -12.493 1.00 72.25 120 PHE A C 1
ATOM 920 O O . PHE A 1 120 ? -9.754 -4.743 -11.961 1.00 72.25 120 PHE A O 1
ATOM 927 N N . GLN A 1 121 ? -11.104 -4.781 -13.749 1.00 62.59 121 GLN A N 1
ATOM 928 C CA . GLN A 1 121 ? -10.094 -5.307 -14.655 1.00 62.59 121 GLN A CA 1
ATOM 929 C C . GLN A 1 121 ? -9.290 -4.140 -15.218 1.00 62.59 121 GLN A C 1
ATOM 931 O O . GLN A 1 121 ? -9.826 -3.270 -15.907 1.00 62.59 121 GLN A O 1
ATOM 936 N N . SER A 1 122 ? -8.001 -4.154 -14.887 1.00 58.84 122 SER A N 1
ATOM 937 C CA . SER A 1 122 ? -6.948 -3.341 -15.484 1.00 58.84 122 SER A CA 1
ATOM 938 C C . SER A 1 122 ? -7.194 -3.103 -16.980 1.00 58.84 122 SER A C 1
ATOM 940 O O . SER A 1 122 ? -7.262 -4.031 -17.786 1.00 58.84 122 SER A O 1
ATOM 942 N N . TYR A 1 123 ? -7.320 -1.831 -17.352 1.00 55.81 123 TYR A N 1
ATOM 943 C CA . TYR A 1 123 ? -7.051 -1.380 -18.713 1.00 55.81 123 TYR A CA 1
ATOM 944 C C . TYR A 1 123 ? -5.742 -0.604 -18.629 1.00 55.81 123 TYR A C 1
ATOM 946 O O . TYR A 1 123 ? -5.623 0.245 -17.753 1.00 55.81 123 TYR A O 1
ATOM 954 N N . HIS A 1 124 ? -4.788 -0.876 -19.522 1.00 54.75 124 HIS A N 1
ATOM 955 C CA . HIS A 1 124 ? -3.393 -0.409 -19.442 1.00 54.75 124 HIS A CA 1
ATOM 956 C C . HIS A 1 124 ? -3.173 1.056 -19.002 1.00 54.75 124 HIS A C 1
ATOM 958 O O . HIS A 1 124 ? -2.193 1.331 -18.318 1.00 54.75 124 HIS A O 1
ATOM 964 N N . ASP A 1 125 ? -4.067 1.986 -19.349 1.00 59.03 125 ASP A N 1
ATOM 965 C CA . ASP A 1 125 ? -3.938 3.403 -18.972 1.00 59.03 125 ASP A CA 1
ATOM 966 C C . ASP A 1 125 ? -4.480 3.729 -17.571 1.00 59.03 125 ASP A C 1
ATOM 968 O O . ASP A 1 125 ? -4.122 4.743 -16.977 1.00 59.03 125 ASP A O 1
ATOM 972 N N . LYS A 1 126 ? -5.365 2.889 -17.033 1.00 62.03 126 LYS A N 1
ATOM 973 C CA . LYS A 1 126 ? -6.092 3.130 -15.786 1.00 62.03 126 LYS A CA 1
ATOM 974 C C . LYS A 1 126 ? -5.370 2.622 -14.534 1.00 62.03 126 LYS A C 1
ATOM 976 O O . LYS A 1 126 ? -5.591 3.167 -13.455 1.00 62.03 126 LYS A O 1
ATOM 981 N N . ASP A 1 127 ? -4.468 1.656 -14.683 1.00 62.28 127 ASP A N 1
ATOM 982 C CA . ASP A 1 127 ? -3.643 1.138 -13.577 1.00 62.28 127 ASP A CA 1
ATOM 983 C C . ASP A 1 127 ? -2.632 2.162 -13.061 1.00 62.28 127 ASP A C 1
ATOM 985 O O . ASP A 1 127 ? -2.124 2.042 -11.953 1.00 62.28 127 ASP A O 1
ATOM 989 N N . ALA A 1 128 ? -2.344 3.204 -13.844 1.00 67.06 128 ALA A N 1
ATOM 990 C CA . ALA A 1 128 ? -1.507 4.306 -13.386 1.00 67.06 128 ALA A CA 1
ATOM 991 C C . ALA A 1 128 ? -2.166 5.130 -12.260 1.00 67.06 128 ALA A C 1
ATOM 993 O O . ALA A 1 128 ? -1.476 5.909 -11.604 1.00 67.06 128 ALA A O 1
ATOM 994 N N . PHE A 1 129 ? -3.480 4.972 -12.046 1.00 77.56 129 PHE A N 1
ATOM 995 C CA . PHE A 1 129 ? -4.278 5.787 -11.124 1.00 77.56 129 PHE A CA 1
ATOM 996 C C . PHE A 1 129 ? -4.760 5.043 -9.871 1.00 77.56 129 PHE A C 1
ATOM 998 O O . PHE A 1 129 ? -5.189 5.701 -8.928 1.00 77.56 129 PHE A O 1
ATOM 1005 N N . VAL A 1 130 ? -4.675 3.709 -9.822 1.00 86.31 130 VAL A N 1
ATOM 1006 C CA . VAL A 1 130 ? -5.103 2.881 -8.675 1.00 86.31 130 VAL A CA 1
ATOM 1007 C C . VAL A 1 130 ? -4.219 1.635 -8.537 1.00 86.31 130 VAL A C 1
ATOM 1009 O O . VAL A 1 130 ? -3.381 1.375 -9.392 1.00 86.31 130 VAL A O 1
ATOM 1012 N N . ASN A 1 131 ? -4.419 0.835 -7.486 1.00 91.06 131 ASN A N 1
ATOM 1013 C CA . ASN A 1 131 ? -3.712 -0.431 -7.238 1.00 91.06 131 ASN A CA 1
ATOM 1014 C C . ASN A 1 131 ? -2.201 -0.273 -7.005 1.00 91.06 131 ASN A C 1
ATOM 1016 O O . ASN A 1 131 ? -1.374 -1.067 -7.468 1.00 91.06 131 ASN A O 1
ATOM 1020 N N . TYR A 1 132 ? -1.838 0.755 -6.246 1.00 91.88 132 TYR A N 1
ATOM 1021 C CA . TYR A 1 132 ? -0.459 1.058 -5.890 1.00 91.88 132 TYR A CA 1
ATOM 1022 C C . TYR A 1 132 ? -0.333 1.419 -4.413 1.00 91.88 132 TYR A C 1
ATOM 1024 O O . TYR A 1 132 ? -1.299 1.808 -3.758 1.00 91.88 132 TYR A O 1
ATOM 1032 N N . SER A 1 133 ? 0.891 1.368 -3.904 1.00 93.38 133 SER A N 1
ATOM 1033 C CA . SER A 1 133 ? 1.270 2.015 -2.653 1.00 93.38 133 SER A CA 1
ATOM 1034 C C . SER A 1 133 ? 2.241 3.163 -2.918 1.00 93.38 133 SER A C 1
ATOM 1036 O O . SER A 1 133 ? 2.982 3.170 -3.904 1.00 93.38 133 SER A O 1
ATOM 1038 N N . TYR A 1 134 ? 2.218 4.182 -2.067 1.00 92.06 134 TYR A N 1
ATOM 1039 C CA . TYR A 1 134 ? 2.980 5.407 -2.277 1.00 92.06 134 TYR A CA 1
ATOM 1040 C C . TYR A 1 134 ? 3.391 6.063 -0.954 1.00 92.06 134 TYR A C 1
ATOM 1042 O O . TYR A 1 134 ? 2.719 5.894 0.067 1.00 92.06 134 TYR A O 1
ATOM 1050 N N . PRO A 1 135 ? 4.485 6.841 -0.940 1.00 90.81 135 PRO A N 1
ATOM 1051 C CA . PRO A 1 135 ? 4.829 7.674 0.207 1.00 90.81 135 PRO A CA 1
ATOM 1052 C C . PRO A 1 135 ? 3.826 8.830 0.330 1.00 90.81 135 PRO A C 1
ATOM 1054 O O . PRO A 1 135 ? 3.851 9.768 -0.466 1.00 90.81 135 PRO A O 1
ATOM 1057 N N . SER A 1 136 ? 2.943 8.780 1.328 1.00 88.38 136 SER A N 1
ATOM 1058 C CA . SER A 1 136 ? 1.995 9.867 1.612 1.00 88.38 136 SER A CA 1
ATOM 1059 C C . SER A 1 136 ? 2.634 11.005 2.413 1.00 88.38 136 SER A C 1
ATOM 1061 O O . SER A 1 136 ? 2.109 12.117 2.427 1.00 88.38 136 SER A O 1
ATOM 1063 N N . SER A 1 137 ? 3.772 10.753 3.059 1.00 85.31 137 SER A N 1
ATOM 1064 C CA . SER A 1 137 ? 4.639 11.782 3.633 1.00 85.31 137 SER A CA 1
ATOM 1065 C C . SER A 1 137 ? 6.012 11.764 2.949 1.00 85.31 137 SER A C 1
ATOM 1067 O O . SER A 1 137 ? 6.445 10.711 2.472 1.00 85.31 137 SER A O 1
ATOM 1069 N N . PRO A 1 138 ? 6.755 12.887 2.929 1.00 75.56 138 PRO A N 1
ATOM 1070 C CA . PRO A 1 138 ? 8.124 12.896 2.427 1.00 75.56 138 PRO A CA 1
ATOM 1071 C C . PRO A 1 138 ? 8.987 11.862 3.159 1.00 75.56 138 PRO A C 1
ATOM 1073 O O . PRO A 1 138 ? 9.015 11.842 4.388 1.00 75.56 138 PRO A O 1
ATOM 1076 N N . HIS A 1 139 ? 9.713 11.033 2.407 1.00 71.81 139 HIS A N 1
ATOM 1077 C CA . HIS A 1 139 ? 10.652 10.063 2.963 1.00 71.81 139 HIS A CA 1
ATOM 1078 C C . HIS A 1 139 ? 12.082 10.358 2.467 1.00 71.81 139 HIS A C 1
ATOM 1080 O O . HIS A 1 139 ? 12.286 10.491 1.257 1.00 71.81 139 HIS A O 1
ATOM 1086 N N . PRO A 1 140 ? 13.092 10.464 3.356 1.00 69.12 140 PRO A N 1
ATOM 1087 C CA . PRO A 1 140 ? 14.458 10.829 2.965 1.00 69.12 140 PRO A CA 1
ATOM 1088 C C . PRO A 1 140 ? 15.221 9.699 2.255 1.00 69.12 140 PRO A C 1
ATOM 1090 O O . PRO A 1 140 ? 16.133 9.967 1.475 1.00 69.12 140 PRO A O 1
ATOM 1093 N N . SER A 1 141 ? 14.871 8.433 2.510 1.00 77.25 141 SER A N 1
ATOM 1094 C CA . SER A 1 141 ? 15.495 7.279 1.846 1.00 77.25 141 SER A CA 1
ATOM 1095 C C . SER A 1 141 ? 14.898 7.005 0.459 1.00 77.25 141 SER A C 1
ATOM 1097 O O . SER A 1 141 ? 13.680 7.012 0.266 1.00 77.25 141 SER A O 1
ATOM 1099 N N . PHE A 1 142 ? 15.786 6.732 -0.502 1.00 68.81 142 PHE A N 1
ATOM 1100 C CA . PHE A 1 142 ? 15.455 6.560 -1.916 1.00 68.81 142 PHE A CA 1
ATOM 1101 C C . PHE A 1 142 ? 14.416 5.465 -2.216 1.00 68.81 142 PHE A C 1
ATOM 1103 O O . PHE A 1 142 ? 13.547 5.751 -3.032 1.00 68.81 142 PHE A O 1
ATOM 1110 N N . PRO A 1 143 ? 14.411 4.266 -1.596 1.00 70.25 143 PRO A N 1
ATOM 1111 C CA . PRO A 1 143 ? 13.415 3.269 -1.982 1.00 70.25 143 PRO A CA 1
ATOM 1112 C C . PRO A 1 143 ? 12.042 3.504 -1.353 1.00 70.25 143 PRO A C 1
ATOM 1114 O O . PRO A 1 143 ? 11.024 3.257 -1.990 1.00 70.25 143 PRO A O 1
ATOM 1117 N N . ASN A 1 144 ? 11.990 4.043 -0.135 1.00 76.00 144 ASN A N 1
ATOM 1118 C CA . ASN A 1 144 ? 10.721 4.329 0.536 1.00 76.00 144 ASN A CA 1
ATOM 1119 C C . ASN A 1 144 ? 10.008 5.544 -0.086 1.00 76.00 144 ASN A C 1
ATOM 1121 O O . ASN A 1 144 ? 8.825 5.749 0.156 1.00 76.00 144 ASN A O 1
ATOM 1125 N N . ALA A 1 145 ? 10.714 6.326 -0.911 1.00 82.50 145 ALA A N 1
ATOM 1126 C CA . ALA A 1 145 ? 10.166 7.433 -1.689 1.00 82.50 145 ALA A CA 1
ATOM 1127 C C . ALA A 1 145 ? 9.579 7.010 -3.055 1.00 82.50 145 ALA A C 1
ATOM 1129 O O . ALA A 1 145 ? 9.178 7.881 -3.832 1.00 82.50 145 ALA A O 1
ATOM 1130 N N . LEU A 1 146 ? 9.575 5.713 -3.381 1.00 88.62 146 LEU A N 1
ATOM 1131 C CA . LEU A 1 146 ? 9.048 5.186 -4.642 1.00 88.62 146 LEU A CA 1
ATOM 1132 C C . LEU A 1 146 ? 7.599 4.719 -4.493 1.00 88.62 146 LEU A C 1
ATOM 1134 O O . LEU A 1 146 ? 7.205 4.167 -3.463 1.00 88.62 146 LEU A O 1
ATOM 1138 N N . ILE A 1 147 ? 6.837 4.891 -5.570 1.00 90.94 147 ILE A N 1
ATOM 1139 C CA . ILE A 1 147 ? 5.528 4.259 -5.747 1.00 90.94 147 ILE A CA 1
ATOM 1140 C C . ILE A 1 147 ? 5.754 2.786 -6.089 1.00 90.94 147 ILE A C 1
ATOM 1142 O O . ILE A 1 147 ? 6.685 2.454 -6.832 1.00 90.94 147 ILE A O 1
ATOM 1146 N N . CYS A 1 148 ? 4.919 1.901 -5.560 1.00 92.31 148 CYS A N 1
ATOM 1147 C CA . CYS A 1 148 ? 4.976 0.471 -5.836 1.00 92.31 148 CYS A CA 1
ATOM 1148 C C . CYS A 1 148 ? 3.653 -0.017 -6.425 1.00 92.31 148 CYS A C 1
ATOM 1150 O O . CYS A 1 148 ? 2.590 0.417 -5.997 1.00 92.31 148 CYS A O 1
ATOM 1152 N N . THR A 1 149 ? 3.712 -0.926 -7.393 1.00 92.50 149 THR A N 1
ATOM 1153 C CA . THR A 1 149 ? 2.523 -1.583 -7.952 1.00 92.50 149 THR A CA 1
ATOM 1154 C C . THR A 1 149 ? 2.195 -2.814 -7.118 1.00 92.50 149 THR A C 1
ATOM 1156 O O . THR A 1 149 ? 3.083 -3.632 -6.861 1.00 92.50 149 THR A O 1
ATOM 1159 N N . LEU A 1 150 ? 0.935 -2.957 -6.711 1.00 93.69 150 LEU A N 1
ATOM 1160 C CA . LEU A 1 150 ? 0.454 -4.121 -5.965 1.00 93.69 150 LEU A CA 1
ATOM 1161 C C . LEU A 1 150 ? 0.341 -5.336 -6.899 1.00 93.69 150 LEU A C 1
ATOM 1163 O O . LEU A 1 150 ? -0.029 -5.191 -8.062 1.00 93.69 150 LEU A O 1
ATOM 1167 N N . ILE A 1 151 ? 0.668 -6.534 -6.406 1.00 93.12 151 ILE A N 1
ATOM 1168 C CA . ILE A 1 151 ? 0.644 -7.761 -7.225 1.00 93.12 151 ILE A CA 1
ATOM 1169 C C . ILE A 1 151 ? -0.758 -8.379 -7.300 1.00 93.12 151 ILE A C 1
ATOM 1171 O O . ILE A 1 151 ? -1.146 -8.829 -8.374 1.00 93.12 151 ILE A O 1
ATOM 1175 N N . HIS A 1 152 ? -1.506 -8.350 -6.193 1.00 92.00 152 HIS A N 1
ATOM 1176 C CA . HIS A 1 152 ? -2.876 -8.873 -6.075 1.00 92.00 152 HIS A CA 1
ATOM 1177 C C . HIS A 1 152 ? -3.785 -7.866 -5.345 1.00 92.00 152 HIS A C 1
ATOM 1179 O O . HIS A 1 152 ? -4.238 -8.124 -4.227 1.00 92.00 152 HIS A O 1
ATOM 1185 N N . PRO A 1 153 ? -3.993 -6.660 -5.907 1.00 92.56 153 PRO A N 1
ATOM 1186 C CA . PRO A 1 153 ? -4.795 -5.612 -5.271 1.00 92.56 153 PRO A CA 1
ATOM 1187 C C . PRO A 1 153 ? -6.242 -6.039 -4.981 1.00 92.56 153 PRO A C 1
ATOM 1189 O O . PRO A 1 153 ? -6.824 -5.600 -3.992 1.00 92.56 153 PRO A O 1
ATOM 1192 N N . GLU A 1 154 ? -6.816 -6.906 -5.814 1.00 91.62 154 GLU A N 1
ATOM 1193 C CA . GLU A 1 154 ? -8.165 -7.449 -5.663 1.00 91.62 154 GLU A CA 1
ATOM 1194 C C . GLU A 1 154 ? -8.325 -8.297 -4.399 1.00 91.62 154 GLU A C 1
ATOM 1196 O O . GLU A 1 154 ? -9.347 -8.193 -3.723 1.00 91.62 154 GLU A O 1
ATOM 1201 N N . GLU A 1 155 ? -7.306 -9.085 -4.046 1.00 93.81 155 GLU A N 1
ATOM 1202 C CA . GLU A 1 155 ? -7.313 -9.908 -2.834 1.00 93.81 155 GLU A CA 1
ATOM 1203 C C . GLU A 1 155 ? -7.214 -9.025 -1.586 1.00 93.81 155 GLU A C 1
ATOM 1205 O O . GLU A 1 155 ? -7.934 -9.242 -0.613 1.00 93.81 155 GLU A O 1
ATOM 1210 N N . ILE A 1 156 ? -6.396 -7.965 -1.650 1.00 95.12 156 ILE A N 1
ATOM 1211 C CA . ILE A 1 156 ? -6.299 -6.967 -0.579 1.00 95.12 156 ILE A CA 1
ATOM 1212 C C . ILE A 1 156 ? -7.645 -6.263 -0.386 1.00 95.12 156 ILE A C 1
ATOM 1214 O O . ILE A 1 156 ? -8.115 -6.158 0.744 1.00 95.12 156 ILE A O 1
ATOM 1218 N N . ARG A 1 157 ? -8.282 -5.799 -1.471 1.00 93.31 157 ARG A N 1
ATOM 1219 C CA . ARG A 1 157 ? -9.589 -5.128 -1.396 1.00 93.31 157 ARG A CA 1
ATOM 1220 C C . ARG A 1 157 ? -10.644 -6.048 -0.790 1.00 93.31 157 ARG A C 1
ATOM 1222 O O . ARG A 1 157 ? -11.301 -5.647 0.163 1.00 93.31 157 ARG A O 1
ATOM 1229 N N . ALA A 1 158 ? -10.746 -7.282 -1.286 1.00 93.38 158 ALA A N 1
ATOM 1230 C CA . ALA A 1 158 ? -11.700 -8.263 -0.779 1.00 93.38 158 ALA A CA 1
ATOM 1231 C C . ALA A 1 158 ? -11.490 -8.562 0.713 1.00 93.38 158 ALA A C 1
ATOM 1233 O O . ALA A 1 158 ? -12.462 -8.619 1.460 1.00 93.38 158 ALA A O 1
ATOM 1234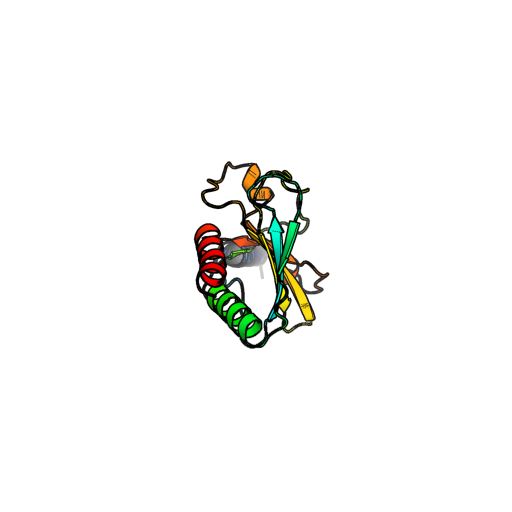 N N . PHE A 1 159 ? -10.235 -8.692 1.159 1.00 95.25 159 PHE A N 1
ATOM 1235 C CA . PHE A 1 159 ? -9.924 -8.902 2.572 1.00 95.25 159 PHE A CA 1
ATOM 1236 C C . PHE A 1 159 ? -10.377 -7.724 3.442 1.00 95.25 159 PHE A C 1
ATOM 1238 O O . PHE A 1 159 ? -10.956 -7.929 4.506 1.00 95.25 159 PHE A O 1
ATOM 1245 N N . VAL A 1 160 ? -10.125 -6.487 3.002 1.00 93.75 160 VAL A N 1
ATOM 1246 C CA . VAL A 1 160 ? -10.548 -5.295 3.750 1.00 93.75 160 VAL A CA 1
ATOM 1247 C C . VAL A 1 160 ? -12.074 -5.197 3.795 1.00 93.75 160 VAL A C 1
ATOM 1249 O O . VAL A 1 160 ? -12.627 -4.966 4.866 1.00 93.75 160 VAL A O 1
ATOM 1252 N N . ASP A 1 161 ? -12.760 -5.434 2.675 1.00 91.62 161 ASP A N 1
ATOM 1253 C CA . ASP A 1 161 ? -14.227 -5.446 2.627 1.00 91.62 161 ASP A CA 1
ATOM 1254 C C . ASP A 1 161 ? -14.814 -6.530 3.564 1.00 91.62 161 ASP A C 1
ATOM 1256 O O . ASP A 1 161 ? -15.766 -6.273 4.303 1.00 91.62 161 ASP A O 1
ATOM 1260 N N . GLU 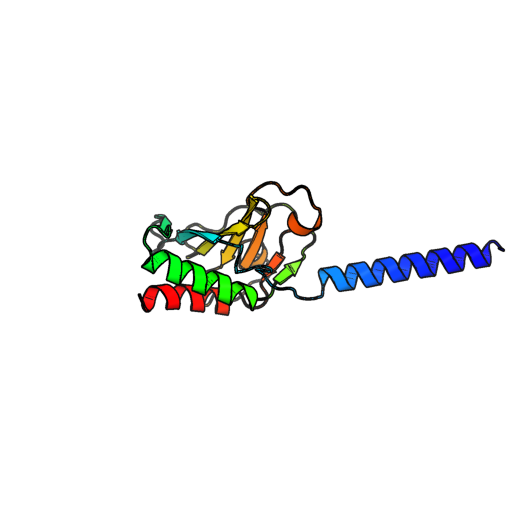A 1 162 ? -14.222 -7.731 3.603 1.00 92.25 162 GLU A N 1
ATOM 1261 C CA . GLU A 1 162 ? -14.631 -8.820 4.505 1.00 92.25 162 GLU A CA 1
ATOM 1262 C C . GLU A 1 162 ? -14.373 -8.490 5.983 1.00 92.25 162 GLU A C 1
ATOM 1264 O O . GLU A 1 162 ? -15.198 -8.803 6.850 1.00 92.25 162 GLU A O 1
ATOM 1269 N N . ALA A 1 163 ? -13.258 -7.820 6.284 1.00 89.81 163 ALA A N 1
ATOM 1270 C CA . ALA A 1 163 ? -12.922 -7.393 7.638 1.00 89.81 163 ALA A CA 1
ATOM 1271 C C . ALA A 1 163 ? -13.975 -6.435 8.226 1.00 89.81 163 ALA A C 1
ATOM 1273 O O . ALA A 1 163 ? -14.207 -6.475 9.431 1.00 89.81 163 ALA A O 1
ATOM 1274 N N . PHE A 1 164 ? -14.647 -5.642 7.383 1.00 83.25 164 PHE A N 1
ATOM 1275 C CA . PHE A 1 164 ? -15.768 -4.779 7.778 1.00 83.25 164 PHE A CA 1
ATOM 1276 C C . PHE A 1 164 ? -17.136 -5.460 7.730 1.00 83.25 164 PHE A C 1
ATOM 1278 O O . PHE A 1 164 ? -18.049 -5.058 8.443 1.00 83.25 164 PHE A O 1
ATOM 1285 N N . ALA A 1 165 ? -17.317 -6.475 6.886 1.00 81.88 165 ALA A N 1
ATOM 1286 C CA . ALA A 1 165 ? -18.575 -7.220 6.824 1.00 81.88 165 ALA A CA 1
ATOM 1287 C C . ALA A 1 165 ? -18.753 -8.196 8.003 1.00 81.88 165 ALA A C 1
ATOM 1289 O O . ALA A 1 165 ? -19.871 -8.631 8.280 1.00 81.88 165 ALA A O 1
ATOM 1290 N N . SER A 1 166 ? -17.652 -8.577 8.657 1.00 65.19 166 SER A N 1
ATOM 1291 C CA . SER A 1 166 ? -17.611 -9.542 9.765 1.00 65.19 166 SER A CA 1
ATOM 1292 C C . SER A 1 166 ? -17.570 -8.911 11.165 1.00 65.19 166 SER A C 1
ATOM 1294 O O . SER A 1 166 ? -17.622 -9.654 12.149 1.00 65.19 166 SER A O 1
ATOM 1296 N N . SER A 1 167 ? -17.491 -7.579 11.247 1.00 57.34 167 SER A N 1
ATOM 1297 C CA . SER A 1 167 ? -17.599 -6.760 12.466 1.00 57.34 167 SER A CA 1
ATOM 1298 C C . SER A 1 167 ? -19.029 -6.276 12.685 1.00 57.34 167 SER A C 1
ATOM 1300 O O . SER A 1 167 ? -19.550 -6.431 13.808 1.00 57.34 167 SER A O 1
#

pLDDT: mean 85.96, std 11.89, range [53.94, 97.5]

Secondary structure (DSSP, 8-state):
--HHHHHHHHHHHHHHHHHHHHHHHHS-EES-S-GGG-EEEEEEEE-TTS-S-EEEE---SHHHHHHHHHHHHHHHH-EEEE-S--S--S---TTS--EEEEEEPTTS-EEEEEE--TT----TTTTTSSSEEEESS--SSTTTTS-EEESSHHHHHHHHHHHHH--

Sequence (167 aa):
MTKKDTLSLLIILCLTSLLLSAAYFLTPHAVVRSPEHTQLSVIHMDSPNGSGTSYSWVPTTEEDQAIAQKIVEYLSSAQERYTFQRTLYGGYPADWDVMTLMLSMPDGSTRGIVLGPAGFQSYHDKDAFVNYSYPSSPHPSFPNALICTLIHPEEIRAFVDEAFASS

Foldseek 3Di:
DDPVVVVVVVVVVVVVVVVVVCCQQVDKAQQAQCLVQKFFAKKWWADQALPLDIDIDGQPDPLSRVLRSVLSVVSRVWIWGFDPDQDQDDADDSNWGKMKIWMQGNVRWIKIAIATHAPDDDDPVCQSHGQKIAGPDDDPDDRNSTIIHTPCSNVSVVSSVVSVVVD

Organism: NCBI:txid2211183